Protein AF-A1BFJ7-F1 (afdb_monomer)

Mean predicted aligned error: 13.0 Å

Sequence (118 aa):
MFFLLARIVYTFPQARNANRLTCKRADSIMDCISIIDVRYVKEYQIFLIFNTGKIGDVDLRDLVYKNPISEPLRKPEAFLQLHLDCWPTLAWDSGFDVDPESLYFRATGKSLWETKAS

Organism: Chlorobium phaeobacteroides (strain DSM 266 / SMG 266 / 2430) (NCBI:txid290317)

pLDDT: mean 74.2, std 20.48, range [33.09, 93.81]

Solvent-accessible surface area (backbone atoms only — not comparable to full-atom values): 7693 Å² total; per-residue (Å²): 130,88,89,83,92,80,89,80,80,87,74,82,79,87,78,87,77,94,86,70,94,65,80,75,84,76,86,80,93,72,91,74,68,34,50,75,46,77,41,86,72,54,98,51,31,33,38,41,32,35,73,85,76,49,66,34,66,36,77,41,53,68,58,39,71,72,37,77,74,27,49,67,46,74,38,66,76,51,49,69,52,58,43,70,53,99,77,36,27,45,32,32,92,78,79,41,72,48,56,38,60,64,51,45,26,63,36,66,76,49,55,84,71,64,76,74,76,122

Foldseek 3Di:
DDDDDDDDDPDDDDDDDDDDPDPDDPPDDDPFKAWPDWADDDDQWIWTQIPVRDIFIAGCVCVCPVDPLNVVVNDVVQVVQWDQDPRRWTDTPSGDTDGRQNVCCRGPVDHPVVVPVD

Secondary structure (DSSP, 8-state):
---------------------------SS-----EEEEEEEETTEEEEEETTS-EEEEE-HHHHHH-STTGGGGSHHHHTT-EE-SSS-EEETTTEEE-HHHHHHHHHS--TTGGG--

InterPro domains:
  IPR018841 Protein of unknown function DUF2442 [PF10387] (35-108)
  IPR036782 NE0471-like, N-terminal [G3DSA:3.30.2020.10] (27-110)
  IPR036782 NE0471-like, N-terminal [SSF143880] (30-113)

Radius of gyration: 20.6 Å; Cα contacts (8 Å, |Δi|>4): 136; chains: 1; bounding box: 56×50×42 Å

Structure (mmCIF, N/CA/C/O backbone):
data_AF-A1BFJ7-F1
#
_entry.id   AF-A1BFJ7-F1
#
loop_
_atom_site.group_PDB
_atom_site.id
_atom_site.type_symbol
_atom_site.label_atom_id
_atom_site.label_alt_id
_atom_site.label_comp_id
_atom_site.label_asym_id
_atom_site.label_entity_id
_atom_site.label_s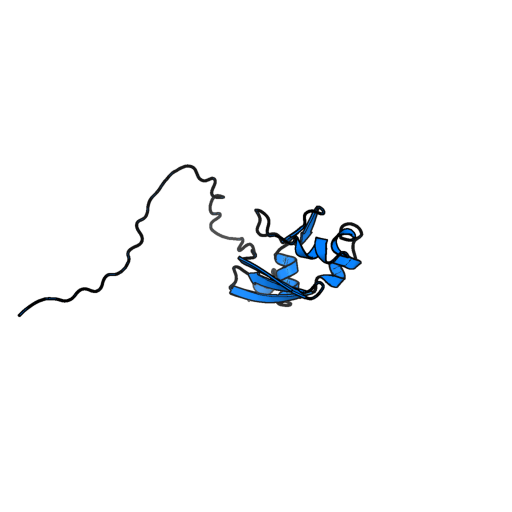eq_id
_atom_site.pdbx_PDB_ins_code
_atom_site.Cartn_x
_atom_site.Cartn_y
_atom_site.Cartn_z
_atom_site.occupancy
_atom_site.B_iso_or_equiv
_atom_site.auth_seq_id
_atom_site.auth_comp_id
_atom_site.auth_asym_id
_atom_site.auth_atom_id
_atom_site.pdbx_PDB_model_num
ATOM 1 N N . MET A 1 1 ? -45.199 -39.944 23.565 1.00 41.00 1 MET A N 1
ATOM 2 C CA . MET A 1 1 ? -43.810 -39.944 23.048 1.00 41.00 1 MET A CA 1
ATOM 3 C C . MET A 1 1 ? -43.294 -38.512 23.198 1.00 41.00 1 MET A C 1
ATOM 5 O O . MET A 1 1 ? -43.976 -37.635 22.695 1.00 41.00 1 MET A O 1
ATOM 9 N N . PHE A 1 2 ? -42.313 -38.167 24.053 1.00 35.62 2 PHE A N 1
ATOM 10 C CA . PHE A 1 2 ? -40.923 -38.688 24.164 1.00 35.62 2 PHE A CA 1
ATOM 11 C C . PHE A 1 2 ? -40.195 -38.559 22.806 1.00 35.62 2 PHE A C 1
ATOM 13 O O . PHE A 1 2 ? -40.749 -39.070 21.843 1.00 35.62 2 PHE A O 1
ATOM 20 N N . PHE A 1 3 ? -39.022 -37.941 22.581 1.00 35.16 3 PHE A N 1
ATOM 21 C CA . PHE A 1 3 ? -37.910 -37.325 23.357 1.00 35.16 3 PHE A CA 1
ATOM 22 C C . PHE A 1 3 ? -37.165 -36.334 22.397 1.00 35.16 3 PHE A C 1
ATOM 24 O O . PHE A 1 3 ? -37.368 -36.464 21.195 1.00 35.16 3 PHE A O 1
ATOM 31 N N . LEU A 1 4 ? -36.272 -35.378 22.731 1.00 38.50 4 LEU A N 1
ATOM 32 C CA . LEU A 1 4 ? -35.788 -34.674 23.947 1.00 38.50 4 LEU A CA 1
ATOM 33 C C . LEU A 1 4 ? -35.101 -33.341 23.481 1.00 38.50 4 LEU A C 1
ATOM 35 O O . LEU A 1 4 ? -34.912 -33.132 22.286 1.00 38.50 4 LEU A O 1
ATOM 39 N N . LEU A 1 5 ? -34.705 -32.442 24.395 1.00 42.84 5 LEU A N 1
ATOM 40 C CA . LEU A 1 5 ? -33.820 -31.280 24.143 1.00 42.84 5 LEU A CA 1
ATOM 41 C C . LEU A 1 5 ? -32.396 -31.677 23.685 1.00 42.84 5 LEU A C 1
ATOM 43 O O . LEU A 1 5 ? -31.848 -32.628 24.235 1.00 42.84 5 LEU A O 1
ATOM 47 N N . ALA A 1 6 ? -31.735 -30.842 22.864 1.00 39.28 6 ALA A N 1
ATOM 48 C CA . ALA A 1 6 ? -30.285 -30.583 22.965 1.00 39.28 6 ALA A CA 1
ATOM 49 C C . ALA A 1 6 ? -29.840 -29.312 22.202 1.00 39.28 6 ALA A C 1
ATOM 51 O O . ALA A 1 6 ? -29.873 -29.260 20.975 1.00 39.28 6 ALA A O 1
ATOM 52 N N . ARG A 1 7 ? -29.326 -28.307 22.926 1.00 42.19 7 ARG A N 1
ATOM 53 C CA . ARG A 1 7 ? -28.374 -27.330 22.363 1.00 42.19 7 ARG A CA 1
ATOM 54 C C . ARG A 1 7 ? -27.048 -28.055 22.137 1.00 42.19 7 ARG A C 1
ATOM 56 O O . ARG A 1 7 ? -26.531 -28.622 23.095 1.00 42.19 7 ARG A O 1
ATOM 63 N N . ILE A 1 8 ? -26.454 -27.958 20.949 1.00 43.88 8 ILE A N 1
ATOM 64 C CA . ILE A 1 8 ? -25.045 -28.326 20.754 1.00 43.88 8 ILE A CA 1
ATOM 65 C C . ILE A 1 8 ? -24.240 -27.055 20.507 1.00 43.88 8 ILE A C 1
ATOM 67 O O . ILE A 1 8 ? -24.272 -26.446 19.441 1.00 43.88 8 ILE A O 1
ATOM 71 N N . VAL A 1 9 ? -23.527 -26.656 21.559 1.00 40.75 9 VAL A N 1
ATOM 72 C CA . VAL A 1 9 ? -22.400 -25.732 21.480 1.00 40.75 9 VAL A CA 1
ATOM 73 C C . VAL A 1 9 ? -21.297 -26.453 20.709 1.00 40.75 9 VAL A C 1
ATOM 75 O O . VAL A 1 9 ? -20.822 -27.495 21.158 1.00 40.75 9 VAL A O 1
ATOM 78 N N . TYR A 1 10 ? -20.878 -25.916 19.562 1.00 33.09 10 TYR A N 1
ATOM 79 C CA . TYR A 1 10 ? -19.702 -26.425 18.856 1.00 33.09 10 TYR A CA 1
ATOM 80 C C . TYR A 1 10 ? -18.429 -25.972 19.575 1.00 33.09 10 TYR A C 1
ATOM 82 O O . TYR A 1 10 ? -17.802 -24.971 19.234 1.00 33.09 10 TYR A O 1
ATOM 90 N N . THR A 1 11 ? -18.064 -26.728 20.608 1.00 38.06 11 THR A N 1
ATOM 91 C CA . THR A 1 11 ? -16.782 -26.608 21.302 1.00 38.06 11 THR A CA 1
ATOM 92 C C . THR A 1 11 ? -15.652 -26.952 20.334 1.00 38.06 11 THR A C 1
ATOM 94 O O . THR A 1 11 ? -15.529 -28.097 19.902 1.00 38.06 11 THR A O 1
ATOM 97 N N . PHE A 1 12 ? -14.809 -25.971 20.008 1.00 40.16 12 PHE A N 1
ATOM 98 C CA . PHE A 1 12 ? -13.599 -26.181 19.209 1.00 40.16 12 PHE A CA 1
ATOM 99 C C . PHE A 1 12 ? -12.630 -27.137 19.935 1.00 40.16 12 PHE A C 1
ATOM 101 O O . PHE A 1 12 ? -12.191 -26.815 21.045 1.00 40.16 12 PHE A O 1
ATOM 108 N N . PRO A 1 13 ? -12.239 -28.281 19.341 1.00 38.78 13 PRO A N 1
ATOM 109 C CA . PRO A 1 13 ? -11.238 -29.155 19.937 1.00 38.78 13 PRO A CA 1
ATOM 110 C C . PRO A 1 13 ? -9.830 -28.563 19.766 1.00 38.78 13 PRO A C 1
ATOM 112 O O . PRO A 1 13 ? -9.335 -28.376 18.655 1.00 38.78 13 PRO A O 1
ATOM 115 N N . GLN A 1 14 ? -9.160 -28.294 20.888 1.00 43.81 14 GLN A N 1
ATOM 116 C CA . GLN A 1 14 ? -7.762 -27.857 20.936 1.00 43.81 14 GLN A CA 1
ATOM 117 C C . GLN A 1 14 ? -6.808 -29.014 20.587 1.00 43.81 14 GLN A C 1
ATOM 119 O O . GLN A 1 14 ? -6.347 -29.745 21.465 1.00 43.81 14 GLN A O 1
ATOM 124 N N . ALA A 1 15 ? -6.482 -29.168 19.303 1.00 41.06 15 ALA A N 1
ATOM 125 C CA . ALA A 1 15 ? -5.453 -30.097 18.840 1.00 41.06 15 ALA A CA 1
ATOM 126 C C . ALA A 1 15 ? -4.080 -29.403 18.773 1.00 41.06 15 ALA A C 1
ATOM 128 O O . ALA A 1 15 ? -3.774 -28.661 17.841 1.00 41.06 15 ALA A O 1
ATOM 129 N N . ARG A 1 16 ? -3.230 -29.668 19.772 1.00 49.00 16 ARG A N 1
ATOM 130 C CA . ARG A 1 16 ? -1.810 -29.283 19.749 1.00 49.00 16 ARG A CA 1
ATOM 131 C C . ARG A 1 16 ? -1.054 -30.192 18.777 1.00 49.00 16 ARG A C 1
ATOM 133 O O . ARG A 1 16 ? -1.032 -31.400 18.988 1.00 49.00 16 ARG A O 1
ATOM 140 N N . ASN A 1 17 ? -0.362 -29.620 17.794 1.00 39.34 17 ASN A N 1
ATOM 141 C CA . ASN A 1 17 ? 0.750 -30.293 17.120 1.00 39.34 17 ASN A CA 1
ATOM 142 C C . ASN A 1 17 ? 1.955 -29.340 17.067 1.00 39.34 17 ASN A C 1
ATOM 144 O O . ASN A 1 17 ? 1.823 -28.170 16.703 1.00 39.34 17 ASN A O 1
ATOM 148 N N . ALA A 1 18 ? 3.107 -29.829 17.517 1.00 52.56 18 ALA A N 1
ATOM 149 C CA . ALA A 1 18 ? 4.322 -29.055 17.699 1.00 52.56 18 ALA A CA 1
ATOM 150 C C . ALA A 1 18 ? 5.238 -29.212 16.480 1.00 52.56 18 ALA A C 1
ATOM 152 O O . ALA A 1 18 ? 5.861 -30.254 16.323 1.00 52.56 18 ALA A O 1
ATOM 153 N N . ASN A 1 19 ? 5.283 -28.175 15.637 1.00 40.47 19 ASN A N 1
ATOM 154 C CA . ASN A 1 19 ? 6.410 -27.739 14.787 1.00 40.47 19 ASN A CA 1
ATOM 155 C C . ASN A 1 19 ? 5.911 -26.730 13.740 1.00 40.47 19 ASN A C 1
ATOM 157 O O . ASN A 1 19 ? 6.107 -26.872 12.536 1.00 40.47 19 ASN A O 1
ATOM 161 N N . ARG A 1 20 ? 5.246 -25.673 14.216 1.00 36.94 20 ARG A N 1
ATOM 162 C CA . ARG A 1 20 ? 5.016 -24.459 13.434 1.00 36.94 20 ARG A CA 1
ATOM 163 C C . ARG A 1 20 ? 5.875 -23.376 14.065 1.00 36.94 20 ARG A C 1
ATOM 165 O O . ARG A 1 20 ? 5.759 -23.151 15.268 1.00 36.94 20 ARG A O 1
ATOM 172 N N . LEU A 1 21 ? 6.718 -22.718 13.272 1.00 40.75 21 LEU A N 1
ATOM 173 C CA . LEU A 1 21 ? 7.438 -21.514 13.689 1.00 40.75 21 LEU A CA 1
ATOM 174 C C . LEU A 1 21 ? 6.435 -20.358 13.803 1.00 40.75 21 LEU A C 1
ATOM 176 O O . LEU A 1 21 ? 6.401 -19.451 12.980 1.00 40.75 21 LEU A O 1
ATOM 180 N N . THR A 1 22 ? 5.560 -20.416 14.806 1.00 41.81 22 THR A N 1
ATOM 181 C CA . THR A 1 22 ? 4.768 -19.256 15.196 1.00 41.81 22 THR A CA 1
ATOM 182 C C . THR A 1 22 ? 5.730 -18.274 15.841 1.00 41.81 22 THR A C 1
ATOM 184 O O . THR A 1 22 ? 6.324 -18.608 16.872 1.00 41.81 22 THR A O 1
ATOM 187 N N . CYS A 1 23 ? 5.868 -17.086 15.246 1.00 39.22 23 CYS A N 1
ATOM 188 C CA . CYS A 1 23 ? 6.471 -15.929 15.899 1.00 39.22 23 CYS A CA 1
ATOM 189 C C . CYS A 1 23 ? 5.985 -15.886 17.355 1.00 39.22 23 CYS A C 1
ATOM 191 O O . CYS A 1 23 ? 4.775 -15.949 17.608 1.00 39.22 23 CYS A O 1
ATOM 193 N N . LYS A 1 24 ? 6.917 -15.914 18.317 1.00 44.81 24 LYS A N 1
ATOM 194 C CA . LYS A 1 24 ? 6.531 -15.984 19.725 1.00 44.81 24 LYS A CA 1
ATOM 195 C C . LYS A 1 24 ? 5.776 -14.714 20.083 1.00 44.81 24 LYS A C 1
ATOM 197 O O . LYS A 1 24 ? 6.270 -13.613 19.874 1.00 44.81 24 LYS A O 1
ATOM 202 N N . ARG A 1 25 ? 4.596 -14.924 20.662 1.00 51.56 25 ARG A N 1
ATOM 203 C CA . ARG A 1 25 ? 3.727 -13.910 21.254 1.00 51.56 25 ARG A CA 1
ATOM 204 C C . ARG A 1 25 ? 4.560 -12.940 22.102 1.00 51.56 25 ARG A C 1
ATOM 206 O O . ARG A 1 25 ? 5.107 -13.343 23.127 1.00 51.56 25 ARG A O 1
ATOM 213 N N . ALA A 1 26 ? 4.679 -11.699 21.645 1.00 47.38 26 ALA A N 1
ATOM 214 C CA . ALA A 1 26 ? 5.175 -10.595 22.450 1.00 47.38 26 ALA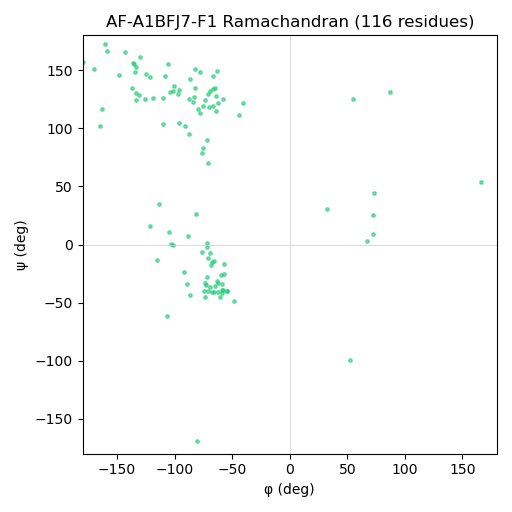 A CA 1
ATOM 215 C C . ALA A 1 26 ? 3.967 -10.004 23.180 1.00 47.38 26 ALA A C 1
ATOM 217 O O . ALA A 1 26 ? 3.201 -9.236 22.603 1.00 47.38 26 ALA A O 1
ATOM 218 N N . ASP A 1 27 ? 3.740 -10.435 24.420 1.00 52.97 27 ASP A N 1
ATOM 219 C CA . ASP A 1 27 ? 2.654 -9.885 25.225 1.00 52.97 27 ASP A CA 1
ATOM 220 C C . ASP A 1 27 ? 3.074 -8.513 25.793 1.00 52.97 27 ASP A C 1
ATOM 222 O O . ASP A 1 27 ? 3.934 -8.419 26.669 1.00 52.97 27 ASP A O 1
ATOM 226 N N . SER A 1 28 ? 2.387 -7.472 25.305 1.00 55.00 28 SER A N 1
ATOM 227 C CA . SER A 1 28 ? 2.428 -6.053 25.701 1.00 55.00 28 SER A CA 1
ATOM 228 C C . SER A 1 28 ? 3.483 -5.134 25.042 1.00 55.00 28 SER A C 1
ATOM 230 O O . SER A 1 28 ? 4.682 -5.394 25.049 1.00 55.00 28 SER A O 1
ATOM 232 N N . ILE A 1 29 ? 2.993 -3.977 24.565 1.00 52.50 29 ILE A N 1
ATOM 233 C CA . ILE A 1 29 ? 3.708 -2.822 23.970 1.00 52.50 29 ILE A CA 1
ATOM 234 C C . ILE A 1 29 ? 4.283 -3.000 22.543 1.00 52.50 29 ILE A C 1
ATOM 236 O O . ILE A 1 29 ? 5.364 -2.503 22.246 1.00 52.50 29 ILE A O 1
ATOM 240 N N . MET A 1 30 ? 3.521 -3.592 21.615 1.00 49.59 30 MET A N 1
ATOM 241 C CA . MET A 1 30 ? 3.407 -3.062 20.240 1.00 49.59 30 MET A CA 1
ATOM 242 C C . MET A 1 30 ? 2.200 -3.696 19.527 1.00 49.59 30 MET A C 1
ATOM 244 O O . MET A 1 30 ? 2.286 -4.821 19.039 1.00 49.59 30 MET A O 1
ATOM 248 N N . ASP A 1 31 ? 1.079 -2.977 19.425 1.00 64.88 31 ASP A N 1
ATOM 249 C CA . ASP A 1 31 ? 0.007 -3.358 18.495 1.00 64.88 31 ASP A CA 1
ATOM 250 C C . ASP A 1 31 ? 0.449 -2.975 17.077 1.00 64.88 31 ASP A C 1
ATOM 252 O O . ASP A 1 31 ? 0.084 -1.920 16.557 1.00 64.88 31 ASP A O 1
ATOM 256 N N . CYS A 1 32 ? 1.312 -3.802 16.477 1.00 73.38 32 CYS A N 1
ATOM 257 C CA . CYS A 1 32 ? 1.748 -3.616 15.098 1.00 73.38 32 CYS A CA 1
ATOM 258 C C . CYS A 1 32 ? 0.519 -3.623 14.185 1.00 73.38 32 CYS A C 1
ATOM 260 O O . CYS A 1 32 ? -0.266 -4.579 14.196 1.00 73.38 32 CYS A O 1
ATOM 262 N N . ILE A 1 33 ? 0.350 -2.570 13.387 1.00 84.12 33 ILE A N 1
ATOM 263 C CA . ILE A 1 33 ? -0.701 -2.555 12.375 1.00 84.12 33 ILE A CA 1
ATOM 264 C C . ILE A 1 33 ? -0.332 -3.556 11.285 1.00 84.12 33 ILE A C 1
ATOM 266 O O . ILE A 1 33 ? 0.793 -3.579 10.796 1.00 84.12 33 ILE A O 1
ATOM 270 N N . SER A 1 34 ? -1.295 -4.390 10.912 1.00 86.12 34 SER A N 1
ATOM 271 C CA . SER A 1 34 ? -1.149 -5.363 9.836 1.00 86.12 34 SER A CA 1
ATOM 272 C C . SER A 1 34 ? -2.362 -5.343 8.919 1.00 86.12 34 SER A C 1
ATOM 274 O O . SER A 1 34 ? -3.489 -5.059 9.342 1.00 86.12 34 SER A O 1
ATOM 276 N N . ILE A 1 35 ? -2.118 -5.636 7.645 1.00 89.62 35 ILE A N 1
ATOM 277 C CA . ILE A 1 35 ? -3.155 -5.744 6.625 1.00 89.62 35 ILE A CA 1
ATOM 278 C C . ILE A 1 35 ? -3.751 -7.157 6.704 1.00 89.62 35 ILE A C 1
ATOM 280 O O . ILE A 1 35 ? -3.024 -8.148 6.684 1.00 89.62 35 ILE A O 1
ATOM 284 N N . ILE A 1 36 ? -5.075 -7.248 6.829 1.00 90.50 36 ILE A N 1
ATOM 285 C CA . ILE A 1 36 ? -5.841 -8.503 6.771 1.00 90.50 36 ILE A CA 1
ATOM 286 C C . ILE A 1 36 ? -6.186 -8.852 5.321 1.00 90.50 36 ILE A C 1
ATOM 288 O O . ILE A 1 36 ? -6.119 -10.016 4.937 1.00 90.50 36 ILE A O 1
ATOM 292 N N . ASP A 1 37 ? -6.607 -7.855 4.543 1.00 89.31 37 ASP A N 1
ATOM 293 C CA . ASP A 1 37 ? -7.081 -8.020 3.169 1.00 89.31 37 ASP A CA 1
ATOM 294 C C . ASP A 1 37 ? -6.740 -6.767 2.352 1.00 89.31 37 ASP A C 1
ATOM 296 O O . ASP A 1 37 ? -6.763 -5.646 2.873 1.00 89.31 37 ASP A O 1
ATOM 300 N N . VAL A 1 38 ? -6.438 -6.965 1.071 1.00 91.88 38 VAL A N 1
ATOM 301 C CA . VAL A 1 38 ? -6.136 -5.907 0.104 1.00 91.88 38 VAL A CA 1
ATOM 302 C C . VAL A 1 38 ? -6.840 -6.208 -1.209 1.00 91.88 38 VAL A C 1
ATOM 304 O O . VAL A 1 38 ? -6.829 -7.336 -1.699 1.00 91.88 38 VAL A O 1
ATOM 307 N N . ARG A 1 39 ? -7.473 -5.190 -1.794 1.00 91.44 39 ARG A N 1
ATOM 308 C CA . ARG A 1 39 ? -8.214 -5.321 -3.049 1.00 91.44 39 ARG A CA 1
ATOM 309 C C . ARG A 1 39 ? -7.855 -4.189 -3.989 1.00 91.44 39 ARG A C 1
ATOM 311 O O . ARG A 1 39 ? -7.912 -3.023 -3.615 1.00 91.44 39 ARG A O 1
ATOM 318 N N . TYR A 1 40 ? -7.530 -4.530 -5.227 1.00 92.31 40 TYR A N 1
ATOM 319 C CA . TYR A 1 40 ? -7.415 -3.546 -6.294 1.00 92.31 40 TYR A CA 1
ATOM 320 C C . TYR A 1 40 ? -8.791 -2.940 -6.609 1.00 92.31 40 TYR A C 1
ATOM 322 O O . TYR A 1 40 ? -9.766 -3.679 -6.758 1.00 92.31 40 TYR A O 1
ATOM 330 N N . VAL A 1 41 ? -8.864 -1.610 -6.728 1.00 91.69 41 VAL A N 1
ATOM 331 C CA . VAL A 1 41 ? -10.100 -0.893 -7.082 1.00 91.69 41 VAL A CA 1
ATOM 332 C C . VAL A 1 41 ? -10.025 -0.389 -8.522 1.00 91.69 41 VAL A C 1
ATOM 334 O O . VAL A 1 41 ? -10.840 -0.782 -9.355 1.00 91.69 41 VAL A O 1
ATOM 337 N N . LYS A 1 42 ? -9.056 0.486 -8.823 1.00 90.88 42 LYS A N 1
ATOM 338 C CA . LYS A 1 42 ? -8.813 1.064 -10.160 1.00 90.88 42 LYS A CA 1
ATOM 339 C C . LYS A 1 42 ? -7.490 1.829 -10.196 1.00 90.88 42 LYS A C 1
ATOM 341 O O . LYS A 1 42 ? -7.119 2.441 -9.204 1.00 90.88 42 LYS A O 1
ATOM 346 N N . GLU A 1 43 ? -6.844 1.900 -11.355 1.00 89.50 43 GLU A N 1
ATOM 347 C CA . GLU A 1 43 ? -5.620 2.680 -11.597 1.00 89.50 43 GLU A CA 1
ATOM 348 C C . GLU A 1 43 ? -4.501 2.386 -10.575 1.00 89.50 43 GLU A C 1
ATOM 350 O O . GLU A 1 43 ? -3.822 1.375 -10.707 1.00 89.50 43 GLU A O 1
ATOM 355 N N . TYR A 1 44 ? -4.328 3.243 -9.561 1.00 90.56 44 TYR A N 1
ATOM 356 C CA . TYR A 1 44 ? -3.383 3.070 -8.445 1.00 90.56 44 TYR A CA 1
ATOM 357 C C . TYR A 1 44 ? -4.081 3.075 -7.071 1.00 90.56 44 TYR A C 1
ATOM 359 O O . TYR A 1 44 ? -3.440 3.277 -6.040 1.00 90.56 44 TYR A O 1
ATOM 367 N N . GLN A 1 45 ? -5.403 2.895 -7.062 1.00 92.56 45 GLN A N 1
ATOM 368 C CA . GLN A 1 45 ? -6.245 2.877 -5.872 1.00 92.56 45 GLN A CA 1
ATOM 369 C C . GLN A 1 45 ? -6.497 1.444 -5.418 1.00 92.56 45 GLN A C 1
ATOM 371 O O . GLN A 1 45 ? -6.923 0.581 -6.196 1.00 92.56 45 GLN A O 1
ATOM 376 N N . ILE A 1 46 ? -6.257 1.225 -4.131 1.00 93.81 46 ILE A N 1
ATOM 377 C CA . ILE A 1 46 ? -6.476 -0.039 -3.435 1.00 93.81 46 ILE A CA 1
ATOM 378 C C . ILE A 1 46 ? -7.380 0.182 -2.226 1.00 93.81 46 ILE A C 1
ATOM 380 O O . ILE A 1 46 ? -7.315 1.219 -1.574 1.00 93.81 46 ILE A O 1
ATOM 384 N N . PHE A 1 47 ? -8.190 -0.816 -1.908 1.00 93.19 47 PHE A N 1
ATOM 385 C CA . PHE A 1 47 ? -8.977 -0.881 -0.687 1.00 93.19 47 PHE A CA 1
ATOM 386 C C . PHE A 1 47 ? -8.279 -1.815 0.303 1.00 93.19 47 PHE A C 1
ATOM 388 O O . PHE A 1 47 ? -7.881 -2.925 -0.062 1.00 93.19 47 PHE A O 1
ATOM 395 N N . LEU A 1 48 ? -8.134 -1.371 1.551 1.00 92.88 48 LEU A N 1
ATOM 396 C CA . LEU A 1 48 ? -7.411 -2.084 2.603 1.00 92.88 48 LEU A CA 1
ATOM 397 C C . LEU A 1 48 ? -8.303 -2.375 3.809 1.00 92.88 48 LEU A C 1
ATOM 399 O O . LEU A 1 48 ? -9.123 -1.545 4.203 1.00 92.88 48 LEU A O 1
ATOM 403 N N . ILE A 1 49 ? -8.083 -3.536 4.430 1.00 90.94 49 ILE A N 1
ATOM 404 C CA . ILE A 1 49 ? -8.655 -3.921 5.725 1.00 90.94 49 ILE A CA 1
ATOM 405 C C . ILE A 1 49 ? -7.511 -4.163 6.709 1.00 90.94 49 ILE A C 1
ATOM 407 O O . ILE A 1 49 ? -6.627 -4.972 6.439 1.00 90.94 49 ILE A O 1
ATOM 411 N N . PHE A 1 50 ? -7.541 -3.498 7.863 1.00 89.75 50 PHE A N 1
ATOM 412 C CA . PHE A 1 50 ? -6.503 -3.586 8.894 1.00 89.75 50 PHE A CA 1
ATOM 413 C C . PHE A 1 50 ? -6.948 -4.420 10.103 1.00 89.75 50 PHE A C 1
ATOM 415 O O . PHE A 1 50 ? -8.135 -4.486 10.434 1.00 89.75 50 PHE A O 1
ATOM 422 N N . ASN A 1 51 ? -5.985 -4.990 10.831 1.00 86.75 51 ASN A N 1
ATOM 423 C CA . ASN A 1 51 ? -6.210 -5.714 12.092 1.00 86.75 51 ASN A CA 1
ATOM 424 C C . ASN A 1 51 ? -6.916 -4.894 13.185 1.00 86.75 51 ASN A C 1
ATOM 426 O O . ASN A 1 51 ? -7.621 -5.456 14.019 1.00 86.75 51 ASN A O 1
ATOM 430 N N . THR A 1 52 ? -6.798 -3.569 13.137 1.00 84.75 52 THR A N 1
ATOM 431 C CA . THR A 1 52 ? -7.507 -2.609 14.000 1.00 84.75 52 THR A CA 1
ATOM 432 C C . THR A 1 52 ? -9.009 -2.476 13.693 1.00 84.75 52 THR A C 1
ATOM 434 O O . THR A 1 52 ? -9.695 -1.652 14.302 1.00 84.75 52 THR A O 1
ATOM 437 N N . GLY A 1 53 ? -9.534 -3.230 12.719 1.00 85.69 53 GLY A N 1
ATOM 438 C CA . GLY A 1 53 ? -10.917 -3.124 12.243 1.00 85.69 53 GLY A CA 1
ATOM 439 C C . GLY A 1 53 ? -11.192 -1.858 11.425 1.00 85.69 53 GLY A C 1
ATOM 440 O O . GLY A 1 53 ? -12.348 -1.555 11.129 1.00 85.69 53 GLY A O 1
ATOM 441 N N . LYS A 1 54 ? -10.151 -1.092 11.073 1.00 88.19 54 LYS A N 1
ATOM 442 C CA . LYS A 1 54 ? -10.256 0.030 10.135 1.00 88.19 54 LYS A CA 1
ATOM 443 C C . LYS A 1 54 ? -10.196 -0.472 8.699 1.00 88.19 54 LYS A C 1
ATOM 445 O O . LYS A 1 54 ? -9.566 -1.486 8.405 1.00 88.19 54 LYS A O 1
ATOM 450 N N . ILE A 1 55 ? -10.846 0.281 7.822 1.00 92.12 55 ILE A N 1
ATOM 451 C CA . ILE A 1 55 ? -10.868 0.073 6.378 1.00 92.12 55 ILE A CA 1
ATOM 452 C C . ILE A 1 55 ? -10.692 1.422 5.684 1.00 92.12 55 ILE A C 1
ATOM 454 O O . ILE A 1 55 ? -11.025 2.452 6.275 1.00 92.12 55 ILE A O 1
ATOM 458 N N . GLY A 1 56 ? -10.212 1.420 4.445 1.00 91.50 56 GLY A N 1
ATOM 459 C CA . GLY A 1 56 ? -10.170 2.630 3.629 1.00 91.50 56 GLY A CA 1
ATOM 460 C C . GLY A 1 56 ? -9.586 2.408 2.241 1.00 91.50 56 GLY A C 1
ATOM 461 O O . GLY A 1 56 ? -8.820 1.469 2.018 1.00 91.50 56 GLY A O 1
ATOM 462 N N . ASP A 1 57 ? -9.956 3.298 1.325 1.00 93.56 57 ASP A N 1
ATOM 463 C CA . ASP A 1 57 ? -9.338 3.422 0.010 1.00 93.56 57 ASP A CA 1
ATOM 464 C C . ASP A 1 57 ? -8.055 4.258 0.118 1.00 93.56 57 ASP A C 1
ATOM 466 O O . 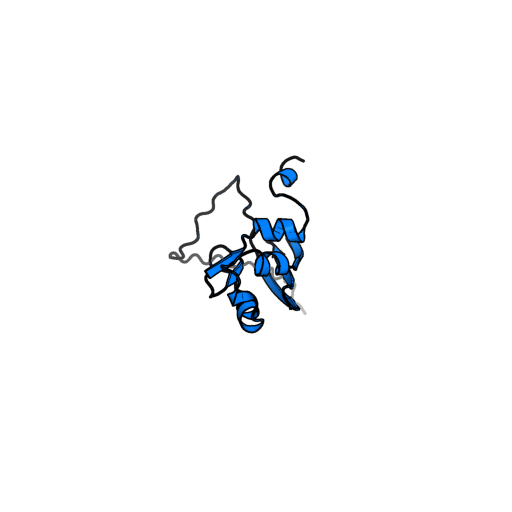ASP A 1 57 ? -8.036 5.317 0.749 1.00 93.56 57 ASP A O 1
ATOM 470 N N . VAL A 1 58 ? -6.979 3.793 -0.510 1.00 93.12 58 VAL A N 1
ATOM 471 C CA . VAL A 1 58 ? -5.676 4.462 -0.546 1.00 93.12 58 VAL A CA 1
ATOM 472 C C . VAL A 1 58 ? -5.240 4.631 -1.994 1.00 93.12 58 VAL A C 1
ATOM 474 O O . VAL A 1 58 ? -5.143 3.657 -2.739 1.00 93.12 58 VAL A O 1
ATOM 477 N N . ASP A 1 59 ? -4.932 5.870 -2.378 1.00 92.56 59 ASP A N 1
ATOM 478 C CA . ASP A 1 59 ? -4.271 6.166 -3.648 1.00 92.56 59 ASP A CA 1
ATOM 479 C C . ASP A 1 59 ? -2.744 6.096 -3.480 1.00 92.56 59 ASP A C 1
ATOM 481 O O . ASP A 1 59 ? -2.149 6.745 -2.606 1.00 92.56 59 ASP A O 1
ATOM 485 N N . LEU A 1 60 ? -2.114 5.273 -4.317 1.00 91.25 60 LEU A N 1
ATOM 486 C CA . LEU A 1 60 ? -0.669 5.067 -4.364 1.00 91.25 60 LEU A CA 1
ATOM 487 C C . LEU A 1 60 ? 0.002 5.790 -5.538 1.00 91.25 60 LEU A C 1
ATOM 489 O O . LEU A 1 60 ? 1.226 5.720 -5.653 1.00 91.25 60 LEU A O 1
ATOM 493 N N . ARG A 1 61 ? -0.748 6.525 -6.377 1.00 91.50 61 ARG A N 1
ATOM 494 C CA . ARG A 1 61 ? -0.215 7.282 -7.525 1.00 91.50 61 ARG A CA 1
ATOM 495 C C . ARG A 1 61 ? 0.996 8.125 -7.136 1.00 91.50 61 ARG A C 1
ATOM 497 O O . ARG A 1 61 ? 2.041 8.019 -7.772 1.00 91.50 61 ARG A O 1
ATOM 504 N N . ASP A 1 62 ? 0.900 8.890 -6.052 1.00 90.31 62 ASP A N 1
ATOM 505 C CA . ASP A 1 62 ? 2.006 9.735 -5.587 1.00 90.31 62 ASP A CA 1
ATOM 506 C C . ASP A 1 62 ? 3.276 8.929 -5.296 1.00 90.31 62 ASP A C 1
ATOM 508 O O . ASP A 1 62 ? 4.372 9.377 -5.616 1.00 90.31 62 ASP A O 1
ATOM 512 N N . LEU A 1 63 ? 3.150 7.732 -4.715 1.00 87.75 63 LEU A N 1
ATOM 513 C CA . LEU A 1 63 ? 4.293 6.866 -4.417 1.00 87.75 63 LEU A CA 1
ATOM 514 C C . LEU A 1 63 ? 4.889 6.269 -5.697 1.00 87.75 63 LEU A C 1
ATOM 516 O O . LEU A 1 63 ? 6.110 6.268 -5.839 1.00 87.75 63 LEU A O 1
ATOM 520 N N . VAL A 1 64 ? 4.039 5.861 -6.646 1.00 88.81 64 VAL A N 1
ATOM 521 C CA . VAL A 1 64 ? 4.444 5.290 -7.942 1.00 88.81 64 VAL A CA 1
ATOM 522 C C . VAL A 1 64 ? 5.198 6.299 -8.821 1.00 88.81 64 VAL A C 1
ATOM 524 O O . VAL A 1 64 ? 6.150 5.926 -9.514 1.00 88.81 64 VAL A O 1
ATOM 527 N N .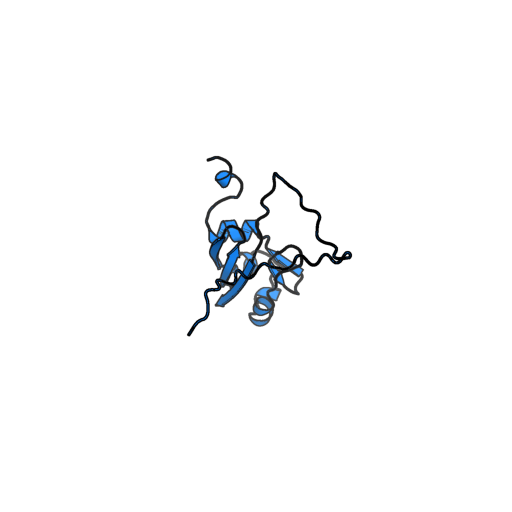 TYR A 1 65 ? 4.825 7.583 -8.784 1.00 89.00 65 TYR A N 1
ATOM 528 C CA . TYR A 1 65 ? 5.497 8.626 -9.571 1.00 89.00 65 TYR A CA 1
ATOM 529 C C . TYR A 1 65 ? 6.647 9.335 -8.840 1.00 89.00 65 TYR A C 1
ATOM 531 O O . TYR A 1 65 ? 7.546 9.834 -9.515 1.00 89.00 65 TYR A O 1
ATOM 539 N N . LYS A 1 66 ? 6.673 9.355 -7.498 1.00 87.56 66 LYS A N 1
ATOM 540 C CA . LYS A 1 66 ? 7.720 10.034 -6.710 1.00 87.56 66 LYS A CA 1
ATOM 541 C C . LYS A 1 66 ? 9.075 9.323 -6.729 1.00 87.56 66 LYS A C 1
ATOM 543 O O . LYS A 1 66 ? 10.100 10.000 -6.696 1.00 87.56 66 LYS A O 1
ATOM 548 N N . ASN A 1 67 ? 9.093 7.990 -6.758 1.00 81.31 67 ASN A N 1
ATOM 549 C CA . ASN A 1 67 ? 10.323 7.206 -6.639 1.00 81.31 67 ASN A CA 1
ATOM 550 C C . ASN A 1 67 ? 10.713 6.548 -7.979 1.00 81.31 67 ASN A C 1
ATOM 552 O O . ASN A 1 67 ? 9.838 6.093 -8.716 1.00 81.31 67 ASN A O 1
ATOM 556 N N . PRO A 1 68 ? 12.017 6.427 -8.301 1.00 84.12 68 PRO A N 1
ATOM 557 C CA . PRO A 1 68 ? 12.462 5.671 -9.474 1.00 84.12 68 PRO A CA 1
ATOM 558 C C . PRO A 1 68 ? 12.298 4.152 -9.287 1.00 84.12 68 PRO A C 1
ATOM 560 O O . PRO A 1 68 ? 12.051 3.443 -10.253 1.00 84.12 68 PRO A O 1
ATOM 563 N N . ILE A 1 69 ? 12.358 3.646 -8.048 1.00 84.31 69 ILE A N 1
ATOM 564 C CA . ILE A 1 69 ? 12.196 2.210 -7.732 1.00 84.31 69 ILE A CA 1
ATOM 565 C C . ILE A 1 69 ? 10.792 1.704 -8.114 1.00 84.31 69 ILE A C 1
ATOM 567 O O . ILE A 1 69 ? 10.635 0.564 -8.537 1.00 84.31 69 ILE A O 1
ATOM 571 N N . SER A 1 70 ? 9.775 2.565 -8.036 1.00 84.94 70 SER A N 1
ATOM 572 C CA . SER A 1 70 ? 8.397 2.257 -8.429 1.00 84.94 70 SER A CA 1
ATOM 573 C C . SER A 1 70 ? 8.096 2.522 -9.911 1.00 84.94 70 SER A C 1
ATOM 575 O O . SER A 1 70 ? 6.949 2.396 -10.333 1.00 84.94 70 SER A O 1
ATOM 577 N N . GLU A 1 71 ? 9.094 2.856 -10.737 1.00 88.94 71 GLU A N 1
ATOM 578 C CA . GLU A 1 71 ? 8.913 3.011 -12.187 1.00 88.94 71 GLU A CA 1
ATOM 579 C C . GLU A 1 71 ? 8.293 1.778 -12.881 1.00 88.94 71 GLU A C 1
ATOM 581 O O . GLU A 1 71 ? 7.397 1.980 -13.708 1.00 88.94 71 GLU A O 1
ATOM 586 N N . PRO A 1 72 ? 8.642 0.517 -12.535 1.00 88.31 72 PRO A N 1
ATOM 587 C CA . PRO A 1 72 ? 7.975 -0.662 -13.090 1.00 88.31 72 PRO A CA 1
ATOM 588 C C . PRO A 1 72 ? 6.465 -0.685 -12.819 1.00 88.31 72 PRO A C 1
ATOM 590 O O . PRO A 1 72 ? 5.700 -1.115 -13.683 1.00 88.31 72 PRO A O 1
ATOM 593 N N . LEU A 1 73 ? 6.028 -0.159 -11.668 1.00 88.31 73 LEU A N 1
ATOM 594 C CA . LEU A 1 73 ? 4.623 -0.128 -11.245 1.00 88.31 73 LEU A CA 1
ATOM 595 C C . LEU A 1 73 ? 3.764 0.851 -12.051 1.00 88.31 73 LEU A C 1
ATOM 597 O O . LEU A 1 73 ? 2.543 0.777 -11.986 1.00 88.31 73 LEU A O 1
ATOM 601 N N . ARG A 1 74 ? 4.368 1.728 -12.864 1.00 89.31 74 ARG A N 1
ATOM 602 C CA . ARG A 1 74 ? 3.629 2.575 -13.818 1.00 89.31 74 ARG A CA 1
ATOM 603 C C . ARG A 1 74 ? 2.949 1.762 -14.928 1.00 89.31 74 ARG A C 1
ATOM 605 O O . ARG A 1 74 ? 2.109 2.294 -15.651 1.00 89.31 74 ARG A O 1
ATOM 612 N N . LYS A 1 75 ? 3.318 0.486 -15.092 1.00 89.12 75 LYS A N 1
ATOM 613 C CA . LYS A 1 75 ? 2.603 -0.469 -15.945 1.00 89.12 75 LYS A CA 1
ATOM 614 C C . LYS A 1 75 ? 1.435 -1.068 -15.148 1.00 89.12 75 LYS A C 1
ATOM 616 O O . LYS A 1 75 ? 1.702 -1.705 -14.128 1.00 89.12 75 LYS A O 1
ATOM 621 N N . PRO A 1 76 ? 0.175 -0.965 -15.618 1.00 86.06 76 PRO A N 1
ATOM 622 C CA . PRO A 1 76 ? -0.978 -1.522 -14.905 1.00 86.06 76 PRO A CA 1
ATOM 623 C C . PRO A 1 76 ? -0.825 -3.013 -14.580 1.00 86.06 76 PRO A C 1
ATOM 625 O O . PRO A 1 76 ? -1.131 -3.438 -13.473 1.00 86.06 76 PRO A O 1
ATOM 628 N N . GLU A 1 77 ? -0.271 -3.793 -15.512 1.00 88.50 77 GLU A N 1
ATOM 629 C CA . GLU A 1 77 ? 0.016 -5.223 -15.330 1.00 88.50 77 GLU A CA 1
ATOM 630 C C . GLU A 1 77 ? 0.954 -5.504 -14.149 1.00 88.50 77 GLU A C 1
ATOM 632 O O . GLU A 1 77 ? 0.735 -6.467 -13.424 1.00 88.50 77 GLU A O 1
ATOM 637 N N . ALA A 1 78 ? 1.971 -4.662 -13.932 1.00 87.62 78 ALA A N 1
ATOM 638 C CA . ALA A 1 78 ? 2.895 -4.807 -12.811 1.00 87.62 78 ALA A CA 1
ATOM 639 C C . ALA A 1 78 ? 2.243 -4.376 -11.492 1.00 87.62 78 ALA A C 1
ATOM 641 O O . ALA A 1 78 ? 2.404 -5.057 -10.485 1.00 87.62 78 ALA A O 1
ATOM 642 N N . PHE A 1 79 ? 1.460 -3.290 -11.498 1.00 89.25 79 PHE A N 1
ATOM 643 C CA . PHE A 1 79 ? 0.727 -2.845 -10.309 1.00 89.25 79 PHE A CA 1
ATOM 644 C C . PHE A 1 79 ? -0.308 -3.879 -9.834 1.00 89.25 79 PHE A C 1
ATOM 646 O O . PHE A 1 79 ? -0.512 -4.030 -8.632 1.00 89.25 79 PHE A O 1
ATOM 653 N N . LEU A 1 80 ? -0.921 -4.625 -10.759 1.00 88.88 80 LEU A N 1
ATOM 654 C CA . LEU A 1 80 ? -1.873 -5.699 -10.454 1.00 88.88 80 LEU A CA 1
ATOM 655 C C . LEU A 1 80 ? -1.239 -6.929 -9.775 1.00 88.88 80 LEU A C 1
ATOM 657 O O . LEU A 1 80 ? -1.974 -7.683 -9.146 1.00 88.88 80 LEU A O 1
ATOM 661 N N . GLN A 1 81 ? 0.088 -7.110 -9.830 1.00 89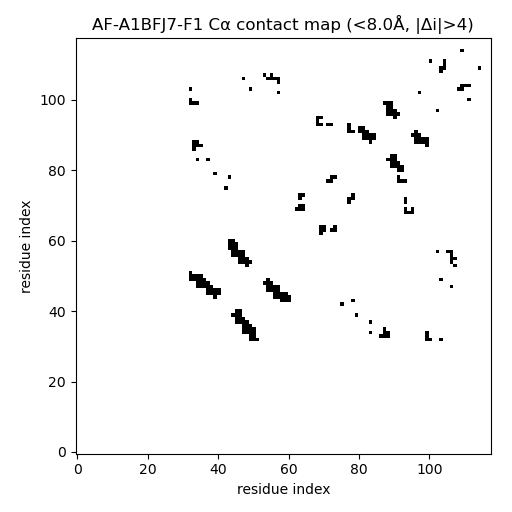.19 81 GLN A N 1
ATOM 662 C CA . GLN A 1 81 ? 0.817 -8.170 -9.100 1.00 89.19 81 GLN A CA 1
ATOM 663 C C . GLN A 1 81 ? 1.097 -7.802 -7.626 1.00 89.19 81 GLN A C 1
ATOM 665 O O . GLN A 1 81 ? 2.069 -8.267 -7.024 1.00 89.19 81 GLN A O 1
ATOM 670 N N . LEU A 1 82 ? 0.265 -6.932 -7.045 1.00 90.88 82 LEU A N 1
ATOM 671 C CA . LEU A 1 82 ? 0.337 -6.580 -5.630 1.00 90.88 82 LEU A CA 1
ATOM 672 C C . LEU A 1 82 ? 0.024 -7.806 -4.764 1.00 90.88 82 LEU A C 1
ATOM 674 O O . LEU A 1 82 ? -0.948 -8.524 -5.006 1.00 90.88 82 LEU A O 1
ATOM 678 N N . HIS A 1 83 ? 0.823 -8.024 -3.729 1.00 88.38 83 HIS A N 1
ATOM 679 C CA . HIS A 1 83 ? 0.623 -9.105 -2.772 1.00 88.38 83 HIS A CA 1
ATOM 680 C C . HIS A 1 83 ? 0.991 -8.660 -1.354 1.00 88.38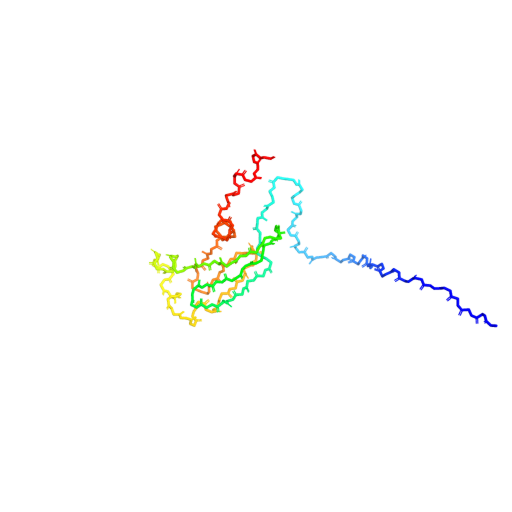 83 HIS A C 1
ATOM 682 O O . HIS A 1 83 ? 1.607 -7.615 -1.150 1.00 88.38 83 HIS A O 1
ATOM 688 N N . LEU A 1 84 ? 0.581 -9.452 -0.361 1.00 87.25 84 LEU A N 1
ATOM 689 C CA . LEU A 1 84 ? 1.043 -9.293 1.016 1.00 87.25 84 LEU A CA 1
ATOM 690 C C . LEU A 1 84 ? 2.200 -10.258 1.270 1.00 87.25 84 LEU A C 1
ATOM 692 O O . LEU A 1 84 ? 2.113 -11.437 0.917 1.00 87.25 84 LEU A O 1
ATOM 696 N N . ASP A 1 85 ? 3.272 -9.751 1.868 1.00 82.50 85 ASP A N 1
ATOM 697 C CA . ASP A 1 85 ? 4.440 -10.545 2.241 1.00 82.50 85 ASP A CA 1
ATOM 698 C C . ASP A 1 85 ? 4.224 -11.314 3.568 1.00 82.50 85 ASP A C 1
ATOM 700 O O . ASP A 1 85 ? 3.111 -11.424 4.092 1.00 82.50 85 ASP A O 1
ATOM 704 N N . CYS A 1 86 ? 5.291 -11.893 4.131 1.00 76.06 86 CYS A N 1
ATOM 705 C CA . CYS A 1 86 ? 5.218 -12.597 5.414 1.00 76.06 86 CYS A CA 1
ATOM 706 C C . CYS A 1 86 ? 5.147 -11.676 6.653 1.00 76.06 86 CYS A C 1
ATOM 708 O O . CYS A 1 86 ? 4.918 -12.180 7.757 1.00 76.06 86 CYS A O 1
ATOM 710 N N . TRP A 1 87 ? 5.288 -10.359 6.480 1.00 76.00 87 TRP A N 1
ATOM 711 C CA . TRP A 1 87 ? 5.201 -9.309 7.500 1.00 76.00 87 TRP A CA 1
ATOM 712 C C . TRP A 1 87 ? 3.979 -8.390 7.287 1.00 76.00 87 TRP A C 1
ATOM 714 O O . TRP A 1 87 ? 4.023 -7.208 7.625 1.00 76.00 87 TRP A O 1
ATOM 724 N N . PRO A 1 88 ? 2.851 -8.942 6.795 1.00 80.44 88 PRO A N 1
ATOM 725 C CA . PRO A 1 88 ? 1.709 -8.215 6.232 1.00 80.44 88 PRO A CA 1
ATOM 726 C C . PRO A 1 88 ? 1.958 -6.890 5.492 1.00 80.44 88 PRO A C 1
ATOM 728 O O . PRO A 1 88 ? 1.087 -6.018 5.511 1.00 80.44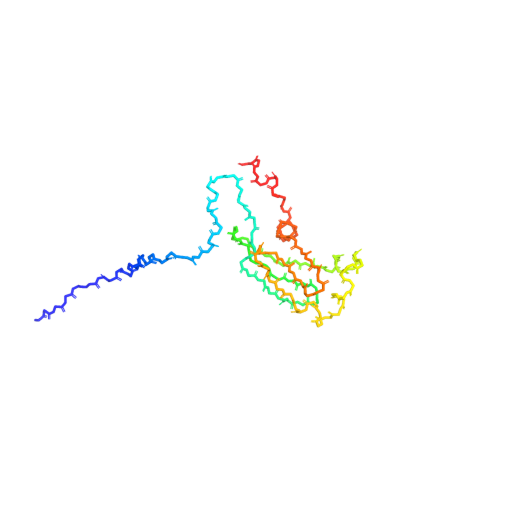 88 PRO A O 1
ATOM 731 N N . THR A 1 89 ? 3.113 -6.743 4.845 1.00 82.81 89 THR A N 1
ATOM 732 C CA . THR A 1 89 ? 3.529 -5.562 4.080 1.00 82.81 89 THR A CA 1
ATOM 733 C C . THR A 1 89 ? 3.007 -5.676 2.657 1.00 82.81 89 THR A C 1
ATOM 735 O O . THR A 1 89 ? 2.990 -6.766 2.083 1.00 82.81 89 THR A O 1
ATOM 738 N N . LEU A 1 90 ? 2.580 -4.558 2.072 1.00 89.44 90 LEU A N 1
ATOM 739 C CA . LEU A 1 90 ? 2.146 -4.529 0.681 1.00 89.44 90 LEU A CA 1
ATOM 740 C C . LEU A 1 90 ? 3.371 -4.482 -0.234 1.00 89.44 90 LEU A C 1
ATOM 742 O O . LEU A 1 90 ? 4.108 -3.500 -0.206 1.00 89.44 90 LEU A O 1
ATOM 746 N N . ALA A 1 91 ? 3.569 -5.516 -1.047 1.00 90.19 91 ALA A N 1
ATOM 747 C CA . ALA A 1 91 ? 4.750 -5.689 -1.883 1.00 90.19 91 ALA A CA 1
ATOM 748 C C . ALA A 1 91 ? 4.399 -6.001 -3.346 1.00 90.19 91 ALA A C 1
ATOM 750 O O . ALA A 1 91 ? 3.289 -6.427 -3.677 1.00 90.19 91 ALA A O 1
ATOM 751 N N . TRP A 1 92 ? 5.385 -5.793 -4.218 1.00 90.12 92 TRP A N 1
ATOM 752 C CA . TRP A 1 92 ? 5.358 -6.144 -5.636 1.00 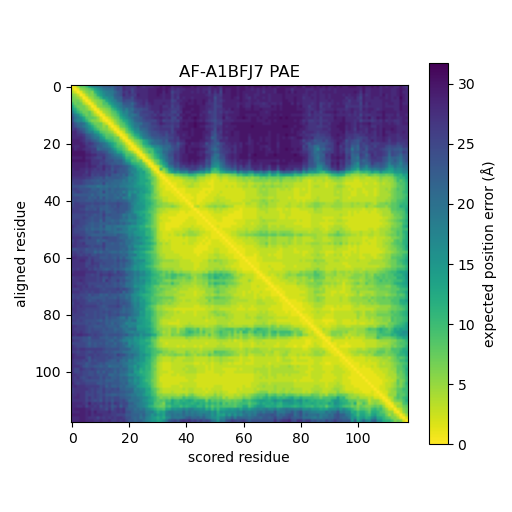90.12 92 TRP A CA 1
ATOM 753 C C . TRP A 1 92 ? 6.655 -6.847 -6.041 1.00 90.12 92 TRP A C 1
ATOM 755 O O . TRP A 1 92 ? 7.730 -6.534 -5.526 1.00 90.12 92 TRP A O 1
ATOM 765 N N . ASP A 1 93 ? 6.580 -7.700 -7.065 1.00 85.75 93 ASP A N 1
ATOM 766 C CA . ASP A 1 93 ? 7.725 -8.436 -7.634 1.00 85.75 93 ASP A CA 1
ATOM 767 C C . ASP A 1 93 ? 8.880 -7.534 -8.116 1.00 85.75 93 ASP A C 1
ATOM 769 O O . ASP A 1 93 ? 10.006 -7.996 -8.294 1.00 85.75 93 ASP A O 1
ATOM 773 N N . SER A 1 94 ? 8.633 -6.233 -8.311 1.00 83.19 94 SER A N 1
ATOM 774 C CA . SER A 1 94 ? 9.669 -5.243 -8.621 1.00 83.19 94 SER A CA 1
ATOM 775 C C . SER A 1 94 ? 10.592 -4.904 -7.440 1.00 83.19 94 SER A C 1
ATOM 777 O O . SER A 1 94 ? 11.479 -4.070 -7.605 1.00 83.19 94 SER A O 1
ATOM 779 N N . GLY A 1 95 ? 10.370 -5.480 -6.253 1.00 83.06 95 GLY A N 1
ATOM 780 C CA . GLY A 1 95 ? 11.103 -5.137 -5.031 1.00 83.06 95 GLY A CA 1
ATOM 781 C C . GLY A 1 95 ? 10.724 -3.767 -4.463 1.00 83.06 95 GLY A C 1
ATOM 782 O O . GLY A 1 95 ? 11.541 -3.134 -3.801 1.00 83.06 95 GLY A O 1
ATOM 783 N N . PHE A 1 96 ? 9.512 -3.292 -4.763 1.00 88.44 96 PHE A N 1
ATOM 784 C CA . PHE A 1 96 ? 8.917 -2.131 -4.107 1.00 88.44 96 PHE A CA 1
ATOM 785 C C . PHE A 1 96 ? 7.923 -2.622 -3.059 1.00 88.44 96 PHE A C 1
ATOM 787 O O . PHE A 1 96 ? 7.131 -3.524 -3.337 1.00 88.44 96 PHE A O 1
ATOM 794 N N . ASP A 1 97 ? 7.954 -2.009 -1.886 1.00 89.50 97 ASP A N 1
ATOM 795 C CA . ASP A 1 97 ? 7.086 -2.299 -0.756 1.00 89.50 97 ASP A CA 1
ATOM 796 C C . ASP A 1 97 ? 6.551 -1.004 -0.123 1.00 89.50 97 ASP A C 1
ATOM 798 O O . ASP A 1 97 ? 7.124 0.080 -0.270 1.00 89.50 97 ASP A O 1
ATOM 802 N N . VAL A 1 98 ? 5.403 -1.102 0.548 1.00 89.19 98 VAL A N 1
ATOM 803 C CA . VAL A 1 98 ? 4.815 -0.013 1.334 1.00 89.19 98 VAL A CA 1
ATOM 804 C C . VAL A 1 98 ? 4.379 -0.562 2.684 1.00 89.19 98 VAL A C 1
ATOM 806 O O . VAL A 1 98 ? 3.581 -1.501 2.771 1.00 89.19 98 VAL A O 1
ATOM 809 N N . ASP A 1 99 ? 4.892 0.059 3.741 1.00 88.12 99 ASP A N 1
ATOM 810 C CA . ASP A 1 99 ? 4.664 -0.364 5.112 1.00 88.12 99 ASP A CA 1
ATOM 811 C C . ASP A 1 99 ? 3.187 -0.186 5.546 1.00 88.12 99 ASP A C 1
ATOM 813 O O . ASP A 1 99 ? 2.516 0.777 5.141 1.00 88.12 99 ASP A O 1
ATOM 817 N N . PRO A 1 100 ? 2.649 -1.090 6.392 1.00 87.56 100 PRO A N 1
ATOM 818 C CA . PRO A 1 100 ? 1.263 -1.006 6.856 1.00 87.56 100 PRO A CA 1
ATOM 819 C C . PRO A 1 100 ? 0.926 0.280 7.620 1.00 87.56 100 PRO A C 1
ATOM 821 O O . PRO A 1 100 ? -0.233 0.697 7.619 1.00 87.56 100 PRO A O 1
ATOM 824 N N . GLU A 1 101 ? 1.908 0.920 8.264 1.00 86.00 101 GLU A N 1
ATOM 825 C CA . GLU A 1 101 ? 1.701 2.137 9.057 1.00 86.00 101 GLU A CA 1
ATOM 826 C C . GLU A 1 101 ? 1.452 3.357 8.156 1.00 86.00 101 GLU A C 1
ATOM 828 O O . GLU A 1 101 ? 0.481 4.090 8.360 1.00 86.00 101 GLU A O 1
ATOM 833 N N . SER A 1 102 ? 2.252 3.528 7.099 1.00 88.31 102 SER A N 1
ATOM 834 C CA . SER A 1 102 ? 2.059 4.520 6.036 1.00 88.31 102 SER A CA 1
ATOM 835 C C . SER A 1 102 ? 0.721 4.339 5.327 1.00 88.31 102 SER A C 1
ATOM 837 O O . SER A 1 102 ? 0.031 5.322 5.037 1.00 88.31 102 SER A O 1
ATOM 839 N N . LEU A 1 103 ? 0.325 3.092 5.054 1.00 90.19 103 LEU A N 1
ATOM 840 C CA . LEU A 1 103 ? -0.971 2.786 4.445 1.00 90.19 103 LEU A CA 1
ATOM 841 C C . LEU A 1 103 ? -2.134 3.112 5.388 1.00 90.19 103 LEU A C 1
ATOM 843 O O . LEU A 1 103 ? -3.123 3.701 4.956 1.00 90.19 103 LEU A O 1
ATOM 847 N N . TYR A 1 104 ? -2.005 2.809 6.680 1.00 89.38 104 TYR A N 1
ATOM 848 C CA . TYR A 1 104 ? -3.001 3.168 7.688 1.00 89.38 104 TYR A CA 1
ATOM 849 C C . TYR A 1 104 ? -3.124 4.684 7.878 1.00 89.38 104 TYR A C 1
ATOM 851 O O . TYR A 1 104 ? -4.240 5.205 7.965 1.00 89.38 104 TYR A O 1
ATOM 859 N N . PHE A 1 105 ? -2.001 5.409 7.885 1.00 89.50 105 PHE A N 1
ATOM 860 C CA . PHE A 1 105 ? -1.993 6.871 7.919 1.00 89.50 105 PHE A CA 1
ATOM 861 C C . PHE A 1 105 ? -2.701 7.455 6.689 1.00 89.50 105 PHE A C 1
ATOM 863 O O . PHE A 1 105 ? -3.559 8.322 6.838 1.00 89.50 105 PHE A O 1
ATOM 870 N N . ARG A 1 106 ? -2.423 6.936 5.483 1.00 90.00 106 ARG A N 1
ATOM 871 C CA . ARG A 1 106 ? -3.120 7.345 4.248 1.00 90.00 106 ARG A CA 1
ATOM 872 C C . ARG A 1 106 ? -4.621 7.041 4.280 1.00 90.00 106 ARG A C 1
ATOM 874 O O . ARG A 1 106 ? -5.402 7.879 3.847 1.00 90.00 106 ARG A O 1
ATOM 881 N N . ALA A 1 107 ? -5.022 5.882 4.804 1.00 89.12 107 ALA A N 1
ATOM 882 C CA . ALA A 1 107 ? -6.422 5.457 4.865 1.00 89.12 107 ALA A CA 1
ATOM 883 C C . ALA A 1 107 ? -7.252 6.206 5.924 1.00 89.12 107 ALA A C 1
ATOM 885 O O . ALA A 1 107 ? -8.452 6.398 5.748 1.00 89.12 107 ALA A O 1
ATOM 886 N N . THR A 1 108 ? -6.640 6.591 7.051 1.00 86.19 108 THR A N 1
ATOM 887 C CA . THR A 1 108 ? -7.367 7.116 8.225 1.00 86.19 108 THR A CA 1
ATOM 888 C C . THR A 1 108 ? -7.058 8.571 8.573 1.00 86.19 108 THR A C 1
ATOM 890 O O . THR A 1 108 ? -7.758 9.154 9.402 1.00 86.19 108 THR A O 1
ATOM 893 N N . GLY A 1 109 ? -5.996 9.147 8.003 1.00 84.12 109 GLY A N 1
ATOM 894 C CA . GLY A 1 109 ? -5.445 10.449 8.388 1.00 84.12 109 GLY A CA 1
ATOM 895 C C . GLY A 1 109 ? -4.816 10.486 9.7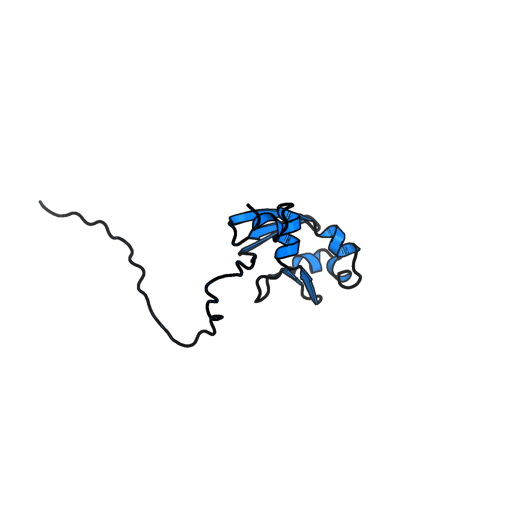87 1.00 84.12 109 GLY A C 1
ATOM 896 O O . GLY A 1 109 ? -4.396 11.554 10.224 1.00 84.12 109 GLY A O 1
ATOM 897 N N . LYS A 1 110 ? -4.763 9.357 10.512 1.00 79.38 110 LYS A N 1
ATOM 898 C CA . LYS A 1 110 ? -4.289 9.292 11.901 1.00 79.38 110 LYS A CA 1
ATOM 899 C C . LYS A 1 110 ? -2.900 8.702 11.992 1.00 79.38 110 LYS A C 1
ATOM 901 O O . LYS A 1 110 ? -2.636 7.621 11.466 1.00 79.38 110 LYS A O 1
ATOM 906 N N . SER A 1 111 ? -2.028 9.379 12.729 1.00 70.12 111 SER A N 1
ATOM 907 C CA . SER A 1 111 ? -0.723 8.831 13.064 1.00 70.12 111 SER A CA 1
ATOM 908 C C . SER A 1 111 ? -0.829 7.798 14.193 1.00 70.12 111 SER A C 1
ATOM 910 O O . SER A 1 111 ? -1.663 7.887 15.105 1.00 70.12 111 SER A O 1
ATOM 912 N N . LEU A 1 112 ? 0.059 6.805 14.160 1.00 65.56 112 LEU A N 1
ATOM 913 C CA . LEU A 1 112 ? 0.169 5.801 15.220 1.00 65.56 112 LEU A CA 1
ATOM 914 C C . LEU A 1 112 ? 0.682 6.366 16.554 1.00 65.56 112 LEU A C 1
ATOM 916 O O . LEU A 1 112 ? 0.541 5.710 17.588 1.00 65.56 112 LEU A O 1
ATOM 920 N N . TRP A 1 113 ? 1.257 7.573 16.544 1.00 61.78 113 TRP A N 1
ATOM 921 C CA . TRP A 1 113 ? 1.742 8.257 17.741 1.00 61.78 113 TRP A CA 1
ATOM 922 C C . TRP A 1 113 ? 0.667 9.131 18.412 1.00 61.78 113 TRP A C 1
ATOM 924 O O . TRP A 1 113 ? 0.611 9.145 19.638 1.00 61.78 113 TRP A O 1
ATOM 934 N N . GLU A 1 114 ? -0.255 9.758 17.668 1.00 56.34 114 GLU A N 1
ATOM 935 C CA . GLU A 1 114 ? -1.400 10.483 18.262 1.00 56.34 114 GLU A CA 1
ATOM 936 C C . GLU A 1 114 ? -2.415 9.545 18.919 1.00 56.34 114 GLU A C 1
ATOM 938 O O . GLU A 1 114 ? -2.972 9.856 19.970 1.00 56.34 114 GLU A O 1
ATOM 943 N N . THR A 1 115 ? -2.636 8.364 18.335 1.00 52.25 115 THR A N 1
ATOM 944 C CA . THR A 1 115 ? -3.678 7.428 18.801 1.00 52.25 115 THR A CA 1
ATOM 945 C C . THR A 1 115 ? -3.363 6.803 20.178 1.00 52.25 115 THR A C 1
ATOM 947 O O . THR A 1 115 ? -4.212 6.125 20.745 1.00 52.25 115 THR A O 1
ATOM 950 N N . LYS A 1 116 ? -2.164 7.039 20.734 1.00 51.06 116 LYS A N 1
ATOM 951 C CA . LYS A 1 116 ? -1.723 6.570 22.065 1.00 51.06 116 LYS A CA 1
ATOM 952 C C . LYS A 1 116 ? -1.787 7.652 23.158 1.00 51.06 116 LYS A C 1
ATOM 954 O O . LYS A 1 116 ? -1.395 7.382 24.288 1.00 51.06 116 LYS A O 1
ATOM 959 N N . ALA A 1 117 ? -2.213 8.872 22.819 1.00 51.47 117 ALA A N 1
ATOM 960 C CA . ALA A 1 117 ? -2.164 10.048 23.697 1.00 51.47 117 ALA A CA 1
ATOM 961 C C . ALA A 1 117 ? -3.531 10.462 24.291 1.00 51.47 117 ALA A C 1
ATOM 963 O O . ALA A 1 117 ? -3.638 11.550 24.859 1.00 51.47 117 ALA A O 1
ATOM 964 N N . SER A 1 118 ? -4.565 9.623 24.150 1.00 46.19 118 SER A N 1
ATOM 965 C CA . SER A 1 118 ? -5.938 9.844 24.637 1.00 46.19 118 SER A CA 1
ATOM 966 C C . SER A 1 118 ? -6.524 8.592 25.282 1.00 46.19 118 SER A C 1
ATOM 968 O O . SER A 1 118 ? -7.551 8.780 25.972 1.00 46.19 118 SER A O 1
#

Nearest PDB structures (foldseek):
  2auw-assembly1_B  TM=8.274E-01  e=1.348E-04  Nitrosomonas europaea
  6ofs-assembly1_A  TM=5.449E-01  e=2.136E+00  Escherichia coli K-12
  3udi-assembly1_B  TM=5.435E-01  e=1.309E+00  Acinetobacter baumannii
  3ue1-assembly1_A  TM=5.206E-01  e=1.025E+00  Acinetobacter baumannii
  8pj6-assembly1_q  TM=4.635E-01  e=5.031E+00  Homo sapiens